Protein AF-A0A7J4CQE1-F1 (afdb_monomer_lite)

Sequence (119 aa):
MTNSILSLDVIKDKDAYSIDDNITINVKFSLGGDIRNSFNEKNWTDAWNNNDNQFKLKYGVKLNSGGLRKHNVGKPIDTYRKASIFWTRNPKLVNPVKEKRIWVQVAKNFEPYIKLTEA

Structure (mmCIF, N/CA/C/O backbone):
data_AF-A0A7J4CQE1-F1
#
_entry.id   AF-A0A7J4CQE1-F1
#
loop_
_atom_site.group_PDB
_atom_site.id
_atom_site.type_symbol
_atom_site.label_atom_id
_atom_site.label_alt_id
_atom_site.label_comp_id
_atom_site.label_asym_id
_atom_site.label_entity_id
_atom_site.label_seq_id
_atom_site.pdbx_PDB_ins_code
_atom_site.Cartn_x
_atom_site.Cartn_y
_atom_site.Cartn_z
_atom_site.occupancy
_atom_site.B_iso_or_equiv
_atom_site.auth_seq_id
_atom_site.auth_comp_id
_atom_site.auth_asym_id
_atom_site.auth_atom_id
_atom_site.pdbx_PDB_model_num
ATOM 1 N N . MET A 1 1 ? -17.636 -3.925 -4.716 1.00 62.78 1 MET A N 1
ATOM 2 C CA . MET A 1 1 ? -16.588 -3.023 -4.206 1.00 62.78 1 MET A CA 1
ATOM 3 C C . MET A 1 1 ? -15.643 -2.685 -5.343 1.00 62.78 1 MET A C 1
ATOM 5 O O . MET A 1 1 ? -15.124 -3.606 -5.963 1.00 62.78 1 MET A O 1
ATOM 9 N N . THR A 1 2 ? -15.447 -1.404 -5.636 1.00 81.62 2 THR A N 1
ATOM 10 C CA . THR A 1 2 ? -14.534 -0.909 -6.674 1.00 81.62 2 THR A CA 1
ATOM 11 C C . THR A 1 2 ? -13.402 -0.119 -6.031 1.00 81.62 2 THR A C 1
ATOM 13 O O . THR A 1 2 ? -13.633 0.879 -5.350 1.00 81.62 2 THR A O 1
ATOM 16 N N . ASN A 1 3 ? -12.172 -0.575 -6.262 1.00 86.19 3 ASN A N 1
ATOM 17 C CA . ASN A 1 3 ? -10.948 0.108 -5.857 1.00 86.19 3 ASN A CA 1
ATOM 18 C C . ASN A 1 3 ? -10.184 0.521 -7.108 1.00 86.19 3 ASN A C 1
ATOM 20 O O . ASN A 1 3 ? -10.150 -0.227 -8.086 1.00 86.19 3 ASN A O 1
ATOM 24 N N . SER A 1 4 ? -9.546 1.684 -7.067 1.00 89.50 4 SER A N 1
ATOM 25 C CA . SER A 1 4 ? -8.802 2.219 -8.202 1.00 89.50 4 SER A CA 1
ATOM 26 C C . SER A 1 4 ? -7.467 2.804 -7.766 1.00 89.50 4 SER A C 1
ATOM 28 O O . SER A 1 4 ? -7.332 3.371 -6.678 1.00 89.50 4 SER A O 1
ATOM 30 N N . ILE A 1 5 ? -6.481 2.696 -8.653 1.00 89.38 5 ILE A N 1
ATOM 31 C CA . ILE A 1 5 ? -5.244 3.466 -8.558 1.00 89.38 5 ILE A CA 1
ATOM 32 C C . ILE A 1 5 ? -5.557 4.883 -9.044 1.00 89.38 5 ILE A C 1
ATOM 34 O O . ILE A 1 5 ? -6.153 5.062 -10.104 1.00 89.38 5 ILE A O 1
ATOM 38 N N . LEU A 1 6 ? -5.183 5.879 -8.252 1.00 89.50 6 LEU A N 1
ATOM 39 C CA . LEU A 1 6 ? -5.377 7.300 -8.522 1.00 89.50 6 LEU A CA 1
ATOM 40 C C . LEU A 1 6 ? -4.017 8.005 -8.557 1.00 89.50 6 LEU A C 1
ATOM 42 O O . LEU A 1 6 ? -3.099 7.585 -7.851 1.00 89.50 6 LEU A O 1
ATOM 46 N N . SER A 1 7 ? -3.914 9.094 -9.325 1.00 90.19 7 SER A N 1
ATOM 47 C CA . SER A 1 7 ? -2.734 9.980 -9.353 1.00 90.19 7 SER A CA 1
ATOM 48 C C . SER A 1 7 ? -1.417 9.219 -9.548 1.00 90.19 7 SER A C 1
ATOM 50 O O . SER A 1 7 ? -0.539 9.258 -8.687 1.00 90.19 7 SER A O 1
ATOM 52 N N . LEU A 1 8 ? -1.333 8.440 -10.633 1.00 91.06 8 LEU A N 1
ATOM 53 C CA . LEU A 1 8 ? -0.123 7.707 -10.991 1.00 91.06 8 LEU A CA 1
ATOM 54 C C . LEU A 1 8 ? 0.888 8.669 -11.619 1.00 91.06 8 LEU A C 1
ATOM 56 O O . LEU A 1 8 ? 0.747 9.038 -12.783 1.00 91.06 8 LEU A O 1
ATOM 60 N N . ASP A 1 9 ? 1.917 9.005 -10.855 1.00 91.19 9 ASP A N 1
ATOM 61 C CA . ASP A 1 9 ? 2.972 9.924 -11.255 1.00 91.19 9 ASP A CA 1
ATOM 62 C C . ASP A 1 9 ? 4.319 9.202 -11.315 1.00 91.19 9 ASP A C 1
ATOM 64 O O . ASP A 1 9 ? 4.667 8.398 -10.441 1.00 91.19 9 ASP A O 1
ATOM 68 N N . VAL A 1 10 ? 5.102 9.529 -12.341 1.00 88.31 10 VAL A N 1
ATOM 69 C CA . VAL A 1 10 ? 6.502 9.119 -12.453 1.00 88.31 10 VAL A CA 1
ATOM 70 C C . VAL A 1 10 ? 7.377 10.276 -11.995 1.00 88.31 10 VAL A C 1
ATOM 72 O O . VAL A 1 10 ? 7.264 11.393 -12.495 1.00 88.31 10 VAL A O 1
ATOM 75 N N . ILE A 1 11 ? 8.252 10.004 -11.036 1.00 89.62 11 ILE A N 1
ATOM 76 C CA . ILE A 1 11 ? 9.141 10.983 -10.423 1.00 89.62 11 ILE A CA 1
ATOM 77 C C . ILE A 1 11 ? 10.567 10.647 -10.852 1.00 89.62 11 ILE A C 1
ATOM 79 O O . ILE A 1 11 ? 11.066 9.547 -10.598 1.00 89.62 11 ILE A O 1
ATOM 83 N N . LYS A 1 12 ? 11.214 11.611 -11.508 1.00 83.38 12 LYS A N 1
ATOM 84 C CA . LYS A 1 12 ? 12.642 11.541 -11.824 1.00 83.38 12 LYS A CA 1
ATOM 85 C C . LYS A 1 12 ? 13.463 11.582 -10.536 1.00 83.38 12 LYS A C 1
ATOM 87 O O . LYS A 1 12 ? 13.135 12.339 -9.625 1.00 83.38 12 LYS A O 1
ATOM 92 N N . ASP A 1 13 ? 14.512 10.774 -10.459 1.00 86.50 13 ASP A N 1
ATOM 93 C CA . ASP A 1 13 ? 15.514 10.881 -9.397 1.00 86.50 13 ASP A CA 1
ATOM 94 C C . ASP A 1 13 ? 16.503 12.028 -9.675 1.00 86.50 13 ASP A C 1
ATOM 96 O O . ASP A 1 13 ? 16.919 12.709 -8.740 1.00 86.50 13 ASP A O 1
ATOM 100 N N . LYS A 1 14 ? 16.820 12.290 -10.952 1.00 87.31 14 LYS A N 1
ATOM 101 C CA . LYS A 1 14 ? 17.685 13.390 -11.401 1.00 87.31 14 LYS A CA 1
ATOM 102 C C . LYS A 1 14 ? 17.30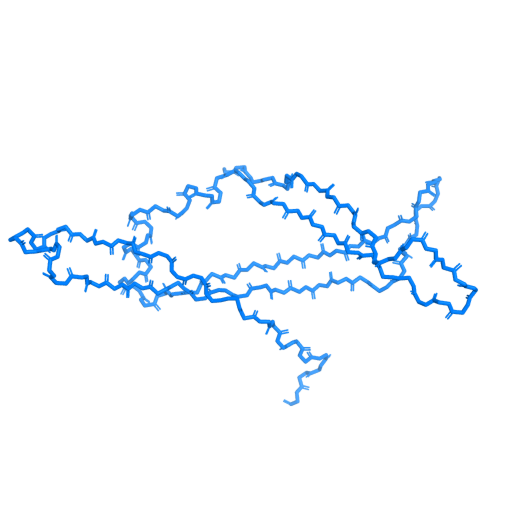0 13.971 -12.765 1.00 87.31 14 LYS A C 1
ATOM 104 O O . LYS A 1 14 ? 16.523 13.388 -13.521 1.00 87.31 14 LYS A O 1
ATOM 109 N N . ASP A 1 15 ? 17.864 15.141 -13.065 1.00 86.88 15 ASP A N 1
ATOM 110 C CA . ASP A 1 15 ? 17.553 15.935 -14.263 1.00 86.88 15 ASP A CA 1
ATOM 111 C C . ASP A 1 15 ? 18.311 15.509 -15.524 1.00 86.88 15 ASP A C 1
ATOM 113 O O . ASP A 1 15 ? 17.807 15.691 -16.630 1.00 86.88 15 ASP A O 1
ATOM 117 N N . ALA A 1 16 ? 19.505 14.937 -15.368 1.00 88.38 16 ALA A N 1
ATOM 118 C CA . ALA A 1 16 ? 20.354 14.513 -16.474 1.00 88.38 16 ALA A CA 1
ATOM 119 C C . ALA A 1 16 ? 21.047 13.187 -16.147 1.00 88.38 16 ALA A C 1
ATOM 121 O O . ALA A 1 16 ? 21.363 12.908 -14.988 1.00 88.38 16 ALA A O 1
ATOM 122 N N . TYR A 1 17 ? 21.288 12.385 -17.182 1.00 89.12 17 TYR A N 1
ATOM 123 C CA . TYR A 1 17 ? 21.940 11.082 -17.083 1.00 89.12 17 TYR A CA 1
ATOM 124 C C . TYR A 1 17 ? 23.151 11.051 -18.012 1.00 89.12 17 TYR A C 1
ATOM 126 O O . TYR A 1 17 ? 23.075 11.494 -19.158 1.00 89.12 17 TYR A O 1
ATOM 134 N N . SER A 1 18 ? 24.251 10.511 -17.507 1.00 90.19 18 SER A N 1
ATOM 135 C CA . SER A 1 18 ? 25.428 10.110 -18.273 1.00 90.19 18 SER A CA 1
ATOM 136 C C . SER A 1 18 ? 25.257 8.676 -18.783 1.00 90.19 18 SER A C 1
ATOM 138 O O . SER A 1 18 ? 24.390 7.943 -18.315 1.00 90.19 18 SER A O 1
ATOM 140 N N . ILE A 1 19 ? 26.091 8.257 -19.736 1.00 87.94 19 ILE A N 1
ATOM 141 C CA . ILE A 1 19 ? 26.018 6.913 -20.342 1.00 87.94 19 ILE A CA 1
ATOM 142 C C . ILE A 1 19 ? 26.140 5.780 -19.313 1.00 87.94 19 ILE A C 1
ATOM 144 O O . ILE A 1 19 ? 25.451 4.772 -19.442 1.00 87.94 19 ILE A O 1
ATOM 148 N N . ASP A 1 20 ? 26.956 5.971 -18.279 1.00 90.38 20 ASP A N 1
ATOM 149 C CA . ASP A 1 20 ? 27.212 4.950 -17.256 1.00 90.38 20 ASP A CA 1
ATOM 150 C C . ASP A 1 20 ? 26.254 5.037 -16.057 1.00 90.38 20 ASP A C 1
ATOM 152 O O . ASP A 1 20 ? 26.404 4.319 -15.066 1.00 90.38 20 ASP A O 1
ATOM 156 N N . ASP A 1 21 ? 25.263 5.927 -16.119 1.00 88.69 21 ASP A N 1
ATOM 157 C CA . ASP A 1 21 ? 24.349 6.134 -15.012 1.00 88.69 21 ASP A CA 1
ATOM 158 C C . ASP A 1 21 ? 23.253 5.070 -14.956 1.00 88.69 21 ASP A C 1
ATOM 160 O O . ASP A 1 21 ? 22.523 4.823 -15.916 1.00 88.69 21 ASP A O 1
ATOM 164 N N . ASN A 1 22 ? 23.036 4.535 -13.756 1.00 84.56 22 ASN A N 1
ATOM 165 C CA . ASN A 1 22 ? 21.815 3.796 -13.465 1.00 84.56 22 ASN A CA 1
ATOM 166 C C . ASN A 1 22 ? 20.616 4.756 -13.445 1.00 84.56 22 ASN A C 1
ATOM 168 O O . ASN A 1 22 ? 20.647 5.791 -12.776 1.00 84.56 22 ASN A O 1
ATOM 172 N N . ILE A 1 23 ? 19.548 4.390 -14.157 1.00 84.38 23 ILE A N 1
ATOM 173 C CA . ILE A 1 23 ? 18.285 5.137 -14.178 1.00 84.38 23 ILE A CA 1
ATOM 174 C C . ILE A 1 23 ? 17.346 4.568 -13.112 1.00 84.38 23 ILE A C 1
ATOM 176 O O . ILE A 1 23 ? 16.950 3.403 -13.199 1.00 84.38 23 ILE A O 1
ATOM 180 N N . THR A 1 24 ? 16.937 5.393 -12.142 1.00 83.75 24 THR A N 1
ATOM 181 C CA . THR A 1 24 ? 15.932 5.008 -11.141 1.00 83.75 24 THR A CA 1
ATOM 182 C C . THR A 1 24 ? 14.594 5.662 -11.450 1.00 83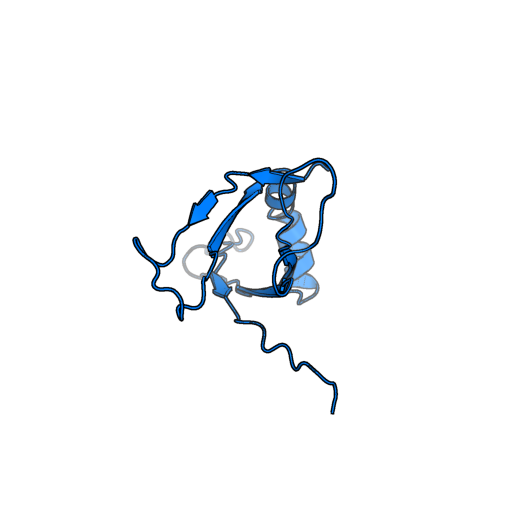.75 24 THR A C 1
ATOM 184 O O . THR A 1 24 ? 14.449 6.880 -11.405 1.00 83.75 24 THR A O 1
ATOM 187 N N . ILE A 1 25 ? 13.575 4.843 -11.713 1.00 82.62 25 ILE A N 1
ATOM 188 C CA . ILE A 1 25 ? 12.211 5.331 -11.932 1.00 82.62 25 ILE A CA 1
ATOM 189 C C . ILE A 1 25 ? 11.421 5.203 -10.636 1.00 82.62 25 ILE A C 1
ATOM 191 O O . ILE A 1 25 ? 11.064 4.099 -10.218 1.00 82.62 25 ILE A O 1
ATOM 195 N N . ASN A 1 26 ? 11.111 6.339 -10.015 1.00 86.50 26 ASN A N 1
ATOM 196 C CA . ASN A 1 26 ? 10.241 6.374 -8.850 1.00 86.50 26 ASN A CA 1
ATOM 197 C C . ASN A 1 26 ? 8.787 6.515 -9.300 1.00 86.50 26 ASN A C 1
ATOM 199 O O . ASN A 1 26 ? 8.461 7.357 -10.133 1.00 86.50 26 ASN A O 1
ATOM 203 N N . VAL A 1 27 ? 7.900 5.699 -8.734 1.00 87.62 27 VAL A N 1
ATOM 204 C CA . VAL A 1 27 ? 6.464 5.742 -9.031 1.00 87.62 27 VAL A CA 1
ATOM 205 C C . VAL A 1 27 ? 5.706 6.114 -7.768 1.00 87.62 27 VAL A C 1
ATOM 207 O O . VAL A 1 27 ? 5.869 5.477 -6.724 1.00 87.62 27 VAL A O 1
ATOM 210 N N . LYS A 1 28 ? 4.848 7.126 -7.871 1.00 90.31 28 LYS A N 1
ATOM 211 C CA . LYS A 1 28 ? 3.928 7.546 -6.818 1.00 90.31 28 LYS A CA 1
ATOM 212 C C . LYS A 1 28 ? 2.503 7.296 -7.282 1.00 90.31 28 LYS A C 1
ATOM 214 O O . LYS A 1 28 ? 2.150 7.599 -8.412 1.00 90.31 28 LYS A O 1
ATOM 219 N N . PHE A 1 29 ? 1.689 6.729 -6.405 1.00 89.56 29 PHE A N 1
ATOM 220 C CA . PHE A 1 29 ? 0.269 6.540 -6.660 1.00 89.56 29 PHE A CA 1
ATOM 221 C C . PHE A 1 29 ? -0.516 6.560 -5.354 1.00 89.56 29 PHE A C 1
ATOM 223 O O . PHE A 1 29 ? 0.035 6.361 -4.269 1.00 89.56 29 PHE A O 1
ATOM 230 N N . SER A 1 30 ? -1.818 6.787 -5.471 1.00 88.38 30 SER A N 1
ATOM 231 C CA . SER A 1 30 ? -2.783 6.696 -4.380 1.00 88.38 30 SER A CA 1
ATOM 232 C C . SER A 1 30 ? -3.749 5.541 -4.619 1.00 88.38 30 SER A C 1
ATOM 234 O O . SER A 1 30 ? -4.076 5.215 -5.757 1.00 88.38 30 SER A O 1
ATOM 236 N N . LEU A 1 31 ? -4.243 4.936 -3.539 1.00 87.38 31 LEU A N 1
ATOM 237 C CA . LEU A 1 31 ? -5.359 3.995 -3.599 1.00 87.38 31 LEU A CA 1
ATOM 238 C C . LEU A 1 31 ? -6.644 4.712 -3.186 1.00 87.38 31 LEU A C 1
ATOM 240 O O . LEU A 1 31 ? -6.716 5.340 -2.123 1.00 87.38 31 LEU A O 1
ATOM 244 N N . GLY A 1 32 ? -7.648 4.633 -4.052 1.00 86.31 32 GLY A N 1
ATOM 245 C CA . GLY A 1 32 ? -8.979 5.177 -3.826 1.00 86.31 32 GLY A CA 1
ATOM 246 C C . GLY A 1 32 ? -10.068 4.122 -3.965 1.00 86.31 32 GLY A C 1
ATOM 247 O O . GLY A 1 32 ? -9.811 2.973 -4.331 1.00 86.31 32 GLY A O 1
ATOM 248 N N . GLY A 1 33 ? -11.294 4.547 -3.674 1.00 86.44 33 GLY A N 1
ATOM 249 C CA . GLY A 1 33 ? -12.481 3.700 -3.717 1.00 86.44 33 GLY A CA 1
ATOM 250 C C . GLY A 1 33 ? -12.827 3.081 -2.366 1.00 86.44 33 GLY A C 1
ATOM 251 O O . GLY A 1 33 ? -12.493 3.618 -1.303 1.00 86.44 33 GLY A O 1
ATOM 252 N N . ASP A 1 34 ? -13.505 1.941 -2.429 1.00 86.00 34 ASP A N 1
ATOM 253 C CA . ASP A 1 34 ? -14.172 1.314 -1.286 1.00 86.00 34 ASP A CA 1
ATOM 254 C C . ASP A 1 34 ? -13.225 0.810 -0.196 1.00 86.00 34 ASP A C 1
ATOM 256 O O . ASP A 1 34 ? -13.654 0.589 0.933 1.00 86.00 34 ASP A O 1
ATOM 260 N N . ILE A 1 35 ? -11.926 0.689 -0.479 1.00 83.50 35 ILE A N 1
ATOM 261 C CA . ILE A 1 35 ? -10.915 0.329 0.518 1.00 83.50 35 ILE A CA 1
ATOM 262 C C . ILE A 1 35 ? -10.938 1.288 1.708 1.00 83.50 35 ILE A C 1
ATOM 264 O O . ILE A 1 35 ? -10.728 0.854 2.834 1.00 83.50 35 ILE A O 1
ATOM 268 N N . ARG A 1 36 ? -11.254 2.571 1.483 1.00 79.25 36 ARG A N 1
ATOM 269 C CA . ARG A 1 36 ? -11.423 3.560 2.557 1.00 79.25 36 ARG A CA 1
ATOM 270 C C . ARG A 1 36 ? -12.650 3.267 3.411 1.00 79.25 36 ARG A C 1
ATOM 272 O O . ARG A 1 36 ? -12.595 3.440 4.619 1.00 79.25 36 ARG A O 1
ATOM 279 N N . ASN A 1 37 ? -13.718 2.761 2.802 1.00 82.88 37 ASN A N 1
ATOM 280 C CA . ASN A 1 37 ? -14.943 2.399 3.509 1.00 82.88 37 ASN A CA 1
ATOM 281 C C . ASN A 1 37 ? -14.741 1.168 4.396 1.00 82.88 37 ASN A C 1
ATOM 283 O O . ASN A 1 37 ? -15.462 1.010 5.375 1.00 82.88 37 ASN A O 1
ATOM 287 N N . SER A 1 38 ? -13.742 0.325 4.114 1.00 82.31 38 SER A N 1
ATOM 288 C CA . SER A 1 38 ? -13.352 -0.768 5.013 1.00 82.31 38 SER A CA 1
ATOM 289 C C . SER A 1 38 ? -12.770 -0.268 6.336 1.00 82.31 38 SER A C 1
ATOM 291 O O . SER A 1 38 ? -12.843 -0.986 7.332 1.00 82.31 38 SER A O 1
ATOM 293 N N . PHE A 1 39 ? -12.234 0.955 6.358 1.00 78.75 39 PHE A N 1
ATOM 294 C CA . PHE A 1 39 ? -11.712 1.622 7.545 1.00 78.75 39 PHE A CA 1
ATOM 295 C C . PHE A 1 39 ? -12.830 2.355 8.304 1.00 78.75 39 PHE A C 1
ATOM 297 O O . PHE A 1 39 ? -12.833 3.578 8.412 1.00 78.75 39 PHE A O 1
ATOM 304 N N . ASN A 1 40 ? -13.810 1.594 8.792 1.00 78.62 40 ASN A N 1
ATOM 305 C CA . ASN A 1 40 ?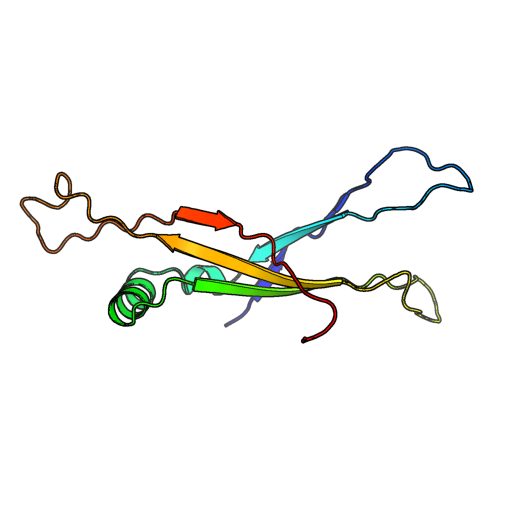 -14.951 2.100 9.556 1.00 78.62 40 ASN A CA 1
ATOM 306 C C . ASN A 1 40 ? -14.994 1.494 10.967 1.00 78.62 40 ASN A C 1
ATOM 308 O O . ASN A 1 40 ? -14.392 0.454 11.227 1.00 78.62 40 ASN A O 1
ATOM 312 N N . GLU A 1 41 ? -15.762 2.112 11.862 1.00 75.50 41 GLU A N 1
ATOM 313 C CA . GLU A 1 41 ? -15.863 1.707 13.269 1.00 75.50 41 GLU A CA 1
ATOM 314 C C . GLU A 1 41 ? -16.280 0.244 13.481 1.00 75.50 41 GLU A C 1
ATOM 316 O O . GLU A 1 41 ? -15.740 -0.418 14.370 1.00 75.50 41 GLU A O 1
ATOM 321 N N . LYS A 1 42 ? -17.209 -0.283 12.673 1.00 84.12 42 LYS A N 1
ATOM 322 C CA . LYS A 1 42 ? -17.681 -1.668 12.806 1.00 84.12 42 LYS A CA 1
ATOM 323 C C . LYS A 1 42 ? -16.556 -2.652 12.496 1.00 84.12 42 LYS A C 1
ATOM 325 O O . LYS A 1 42 ? -16.189 -3.453 13.349 1.00 84.12 42 LYS A O 1
ATOM 330 N N . ASN A 1 43 ? -15.957 -2.530 11.313 1.00 83.50 43 ASN A N 1
ATOM 331 C CA . ASN A 1 43 ? -14.857 -3.393 10.885 1.00 83.50 43 ASN A CA 1
ATOM 332 C C . ASN A 1 43 ? -13.644 -3.263 11.817 1.00 83.50 43 ASN A C 1
ATOM 334 O O . ASN A 1 43 ? -12.956 -4.242 12.091 1.00 83.50 43 ASN A O 1
ATOM 338 N N . TRP A 1 44 ? -13.389 -2.059 12.330 1.00 77.94 44 TRP A N 1
ATOM 339 C CA . TRP A 1 44 ? -12.330 -1.808 13.304 1.00 77.94 44 TRP A CA 1
ATOM 340 C C . TRP A 1 44 ? -12.603 -2.438 14.666 1.00 77.94 44 TRP A C 1
ATOM 342 O O . TRP A 1 44 ? -11.678 -2.947 15.298 1.00 77.94 44 TRP A O 1
ATOM 352 N N . THR A 1 45 ? -13.859 -2.444 15.112 1.00 77.06 45 THR A N 1
ATOM 353 C CA . THR A 1 45 ? -14.270 -3.130 16.342 1.00 77.06 45 THR A CA 1
ATOM 354 C C . THR A 1 45 ? -14.060 -4.631 16.226 1.00 77.06 45 THR A C 1
ATOM 356 O O . THR A 1 45 ? -13.521 -5.243 17.150 1.00 77.06 45 THR A O 1
ATOM 359 N N . ASP A 1 46 ? -14.426 -5.205 15.085 1.00 85.75 46 ASP A N 1
ATOM 360 C CA . ASP A 1 46 ? -14.254 -6.630 14.826 1.00 85.75 46 ASP A CA 1
ATOM 361 C C . ASP A 1 46 ? -12.766 -7.006 14.756 1.00 85.75 46 ASP A C 1
ATOM 363 O O . ASP A 1 46 ? -12.342 -7.963 15.403 1.00 85.75 46 ASP A O 1
ATOM 367 N N . ALA A 1 47 ? -11.945 -6.215 14.056 1.00 82.81 47 ALA A N 1
ATOM 368 C CA . ALA A 1 47 ? -10.497 -6.419 13.987 1.00 82.81 47 ALA A CA 1
ATOM 369 C C . ALA A 1 47 ? -9.844 -6.371 15.380 1.00 82.81 47 ALA A C 1
ATOM 371 O O . ALA A 1 47 ? -9.079 -7.263 15.741 1.00 82.81 47 ALA A O 1
ATOM 372 N N . TRP A 1 48 ? -10.217 -5.388 16.205 1.00 77.12 48 TRP A N 1
ATOM 373 C CA . TRP A 1 48 ? -9.742 -5.270 17.584 1.00 77.12 48 TRP A CA 1
ATOM 374 C C . TRP A 1 48 ? -10.102 -6.489 18.442 1.00 77.12 48 TRP A C 1
ATOM 376 O O . TRP A 1 48 ? -9.230 -7.042 19.107 1.00 77.12 48 TRP A O 1
ATOM 386 N N . ASN A 1 49 ? -11.362 -6.935 18.411 1.00 83.62 49 ASN A N 1
ATOM 387 C CA . ASN A 1 49 ? -11.805 -8.105 19.181 1.00 83.62 49 ASN A CA 1
ATOM 388 C C . ASN A 1 49 ? -11.060 -9.384 18.764 1.00 83.62 49 ASN A C 1
ATOM 390 O O . ASN A 1 49 ? -10.838 -10.265 19.592 1.00 83.62 49 ASN A O 1
ATOM 394 N N . ASN A 1 50 ? -10.643 -9.457 17.500 1.00 88.44 50 ASN A N 1
ATOM 395 C CA . ASN A 1 50 ? -9.878 -10.567 16.942 1.00 88.44 50 ASN A CA 1
ATOM 396 C C . ASN A 1 50 ? -8.354 -10.407 17.100 1.00 88.44 50 ASN A C 1
ATOM 398 O O . ASN A 1 50 ? -7.604 -11.231 16.581 1.00 88.44 50 ASN A O 1
ATOM 402 N N . ASN A 1 51 ? -7.880 -9.370 17.803 1.00 82.56 51 ASN A N 1
ATOM 403 C CA . ASN A 1 51 ? -6.461 -9.006 17.904 1.00 82.56 51 ASN A CA 1
ATOM 404 C C . ASN A 1 51 ? -5.768 -8.819 16.537 1.00 82.56 51 ASN A C 1
ATOM 406 O O . ASN A 1 51 ? -4.553 -8.995 16.421 1.00 82.56 51 ASN A O 1
ATOM 410 N N . ASP A 1 52 ? -6.521 -8.439 15.503 1.00 83.81 52 ASP A N 1
ATOM 411 C CA . ASP A 1 52 ? -5.987 -8.113 14.186 1.00 83.81 52 ASP A CA 1
ATOM 412 C C . ASP A 1 52 ? -5.664 -6.620 14.102 1.00 83.81 52 ASP A C 1
ATOM 414 O O . ASP A 1 52 ? -6.535 -5.750 14.086 1.00 83.81 52 ASP A O 1
ATOM 418 N N . ASN A 1 53 ? -4.369 -6.326 14.064 1.00 78.19 53 ASN A N 1
ATOM 419 C CA . ASN A 1 53 ? -3.843 -4.969 14.018 1.00 78.19 53 ASN A CA 1
ATOM 420 C C . ASN A 1 53 ? -3.023 -4.688 12.761 1.00 78.19 53 ASN A C 1
ATOM 422 O O . ASN A 1 53 ? -2.328 -3.670 12.701 1.00 78.19 53 ASN A O 1
ATOM 426 N N . GLN A 1 54 ? -3.049 -5.592 11.780 1.00 78.38 54 GLN A N 1
ATOM 427 C CA . GLN A 1 54 ? -2.162 -5.531 10.627 1.00 78.38 54 GLN A CA 1
ATOM 428 C C . GLN A 1 54 ? -2.923 -5.144 9.368 1.00 78.38 54 GLN A C 1
ATOM 430 O O . GLN A 1 54 ? -3.800 -5.849 8.888 1.00 78.38 54 GLN A O 1
ATOM 435 N N . PHE A 1 55 ? -2.482 -4.066 8.736 1.00 81.56 55 PHE A N 1
ATOM 436 C CA . PHE A 1 55 ? -2.810 -3.776 7.352 1.00 81.56 55 PHE A CA 1
ATOM 437 C C . PHE A 1 55 ? -1.676 -4.262 6.445 1.00 81.56 55 PHE A C 1
ATOM 439 O O . PHE A 1 55 ? -0.508 -3.928 6.663 1.00 81.56 55 PHE A O 1
ATOM 446 N N . LYS A 1 56 ? -2.011 -5.046 5.415 1.00 84.06 56 LYS A N 1
ATOM 447 C CA . LYS A 1 56 ? -1.056 -5.545 4.416 1.00 84.06 56 LYS A CA 1
ATOM 448 C C . LYS A 1 56 ? -1.511 -5.138 3.020 1.00 84.06 56 LYS A C 1
ATOM 450 O O . LYS A 1 56 ? -2.635 -5.429 2.628 1.00 84.06 56 LYS A O 1
ATOM 455 N N . LEU A 1 57 ? -0.617 -4.523 2.253 1.00 84.50 57 LEU A N 1
ATOM 456 C CA . LEU A 1 57 ? -0.842 -4.158 0.857 1.00 84.50 57 LEU A CA 1
ATOM 457 C C . LEU A 1 57 ? 0.225 -4.810 -0.016 1.00 84.50 57 LEU A C 1
ATOM 459 O O . LEU A 1 57 ? 1.371 -4.374 0.018 1.00 84.50 57 LEU A O 1
ATOM 463 N N . LYS A 1 58 ? -0.143 -5.814 -0.816 1.00 87.88 58 LYS A N 1
ATOM 464 C CA . LYS A 1 58 ? 0.731 -6.368 -1.859 1.00 87.88 58 LYS A CA 1
ATOM 465 C C . LYS A 1 58 ? 0.551 -5.572 -3.152 1.00 87.88 58 LYS A C 1
ATOM 467 O O . LYS A 1 58 ? -0.582 -5.342 -3.567 1.00 87.88 58 LYS A O 1
ATOM 472 N N . TYR A 1 59 ? 1.644 -5.157 -3.781 1.00 85.88 59 TYR A N 1
ATOM 473 C CA . TYR A 1 59 ? 1.608 -4.462 -5.064 1.00 85.88 59 TYR A CA 1
ATOM 474 C C . TYR A 1 59 ? 2.841 -4.782 -5.908 1.00 85.88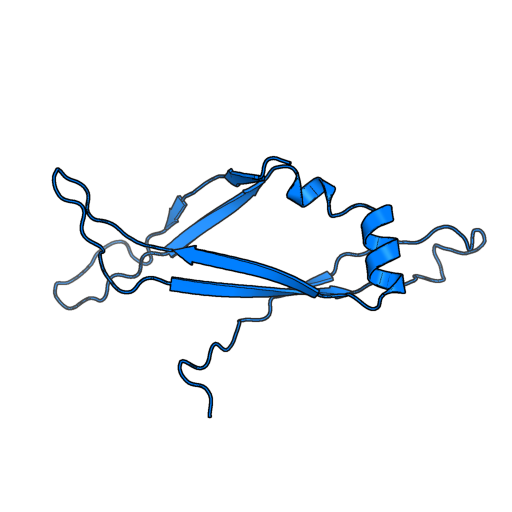 59 TYR A C 1
ATOM 476 O O . TYR A 1 59 ? 3.924 -5.050 -5.387 1.00 85.88 59 TYR A O 1
ATOM 484 N N . GLY A 1 60 ? 2.661 -4.713 -7.226 1.00 88.00 60 GLY A N 1
ATOM 485 C CA . GLY A 1 60 ? 3.733 -4.896 -8.190 1.00 88.00 60 GLY A CA 1
ATOM 486 C C . GLY A 1 60 ? 3.873 -3.694 -9.115 1.00 88.00 60 GLY A C 1
ATOM 487 O O . GLY A 1 60 ? 2.876 -3.094 -9.513 1.00 88.00 60 GLY A O 1
ATOM 488 N N . VAL A 1 61 ? 5.110 -3.357 -9.469 1.00 86.31 61 VAL A N 1
ATOM 489 C CA . VAL A 1 61 ? 5.438 -2.306 -10.437 1.00 86.31 61 VAL A CA 1
ATOM 490 C C . VAL A 1 61 ? 6.236 -2.939 -11.568 1.00 86.31 61 VAL A C 1
ATOM 492 O O . VAL A 1 61 ? 7.249 -3.601 -11.335 1.00 86.31 61 VAL A O 1
ATOM 495 N N . LYS A 1 62 ? 5.761 -2.758 -12.801 1.00 88.44 62 LYS A N 1
ATOM 496 C CA . LYS A 1 62 ? 6.406 -3.251 -14.021 1.00 88.44 62 LYS A CA 1
ATOM 497 C C . LYS A 1 62 ? 6.512 -2.111 -15.017 1.00 88.44 62 LYS A C 1
ATOM 499 O O . LYS A 1 62 ? 5.540 -1.389 -15.227 1.00 88.44 62 LYS A O 1
ATOM 504 N N . LEU A 1 63 ? 7.678 -1.983 -15.634 1.00 86.56 63 LEU A N 1
ATOM 505 C CA . LEU A 1 63 ? 7.910 -1.051 -16.724 1.00 86.56 63 LEU A CA 1
ATOM 506 C C . LEU A 1 63 ? 7.878 -1.830 -18.029 1.00 86.56 63 LEU A C 1
ATOM 508 O O . LEU A 1 63 ? 8.508 -2.878 -18.146 1.00 86.56 63 LEU A O 1
ATOM 512 N N . ASN A 1 64 ? 7.139 -1.307 -18.998 1.00 87.56 64 ASN A N 1
ATOM 513 C CA . ASN A 1 64 ? 7.037 -1.882 -20.329 1.00 87.56 64 ASN A CA 1
ATOM 514 C C . ASN A 1 64 ? 7.444 -0.830 -21.348 1.00 87.56 64 ASN A C 1
ATOM 516 O O . ASN A 1 64 ? 7.104 0.344 -21.194 1.00 87.56 64 ASN A O 1
ATOM 520 N N . SER A 1 65 ? 8.125 -1.254 -22.404 1.00 86.06 65 SER A N 1
ATOM 521 C CA . SER A 1 65 ? 8.407 -0.385 -23.538 1.00 86.06 65 SER A CA 1
ATOM 522 C C . SER A 1 65 ? 7.123 0.016 -24.270 1.00 86.06 65 SER A C 1
ATOM 524 O O . SER A 1 65 ? 6.159 -0.754 -24.370 1.00 86.06 65 SER A O 1
ATOM 526 N N . GLY A 1 66 ? 7.111 1.247 -24.781 1.00 80.50 66 GLY A N 1
ATOM 527 C CA . GLY A 1 66 ? 6.096 1.709 -25.724 1.00 80.50 66 GLY A CA 1
ATOM 528 C C . GLY A 1 66 ? 6.386 1.194 -27.138 1.00 80.50 66 GLY A C 1
ATOM 529 O O . GLY A 1 66 ? 7.545 1.057 -27.518 1.00 80.50 66 GLY A O 1
ATOM 530 N N . GLY A 1 67 ? 5.341 0.907 -27.921 1.00 78.88 67 GLY A N 1
ATOM 531 C CA . GLY A 1 67 ? 5.455 0.495 -29.328 1.00 78.88 67 GLY A CA 1
ATOM 532 C C . GLY A 1 67 ? 4.627 -0.741 -29.696 1.00 78.88 67 GLY A C 1
ATOM 533 O O . GLY A 1 67 ? 3.895 -1.291 -28.873 1.00 78.88 67 GLY A O 1
ATOM 534 N N . LEU A 1 68 ? 4.759 -1.181 -30.955 1.00 77.12 68 LEU A N 1
ATOM 535 C CA . LEU A 1 68 ? 4.049 -2.339 -31.527 1.00 77.12 68 LEU A CA 1
ATOM 536 C C . LEU A 1 68 ? 4.368 -3.664 -30.812 1.00 77.12 68 LEU A C 1
ATOM 538 O O . LEU A 1 68 ? 3.514 -4.544 -30.742 1.00 77.12 68 LEU A O 1
ATOM 542 N N . ARG A 1 69 ? 5.579 -3.809 -30.257 1.00 80.62 69 ARG A N 1
ATOM 543 C CA . ARG A 1 69 ? 5.976 -4.962 -29.435 1.00 80.62 69 ARG A CA 1
ATOM 544 C C . ARG A 1 69 ? 6.403 -4.498 -28.050 1.00 80.62 69 ARG A C 1
ATOM 546 O O . ARG A 1 69 ? 7.495 -3.962 -27.880 1.00 80.62 69 ARG A O 1
ATOM 553 N N . LYS A 1 70 ? 5.543 -4.746 -27.063 1.00 83.81 70 LYS A N 1
ATOM 554 C CA . LYS A 1 70 ? 5.827 -4.471 -25.652 1.00 83.81 70 LYS A CA 1
ATOM 555 C C . LYS A 1 70 ? 6.803 -5.515 -25.115 1.00 83.81 70 LYS A C 1
ATOM 557 O O . LYS A 1 70 ? 6.542 -6.711 -25.218 1.00 83.81 70 LYS A O 1
ATOM 562 N N . HIS A 1 71 ? 7.895 -5.062 -24.517 1.00 82.88 71 HIS A N 1
ATOM 563 C CA . HIS A 1 71 ? 8.807 -5.890 -23.732 1.00 82.88 71 HIS A CA 1
ATOM 564 C C . HIS A 1 71 ? 8.958 -5.297 -22.330 1.00 82.88 71 HIS A C 1
ATOM 566 O O . HIS A 1 71 ? 8.844 -4.082 -22.153 1.00 82.88 71 HIS A O 1
ATOM 572 N N . ASN A 1 72 ? 9.194 -6.156 -21.337 1.00 82.62 72 ASN A N 1
ATOM 573 C CA . ASN A 1 72 ? 9.471 -5.708 -19.974 1.00 82.62 72 ASN A CA 1
ATOM 574 C C . ASN A 1 72 ? 10.835 -5.009 -19.947 1.00 82.62 72 ASN A C 1
ATOM 576 O O . ASN A 1 7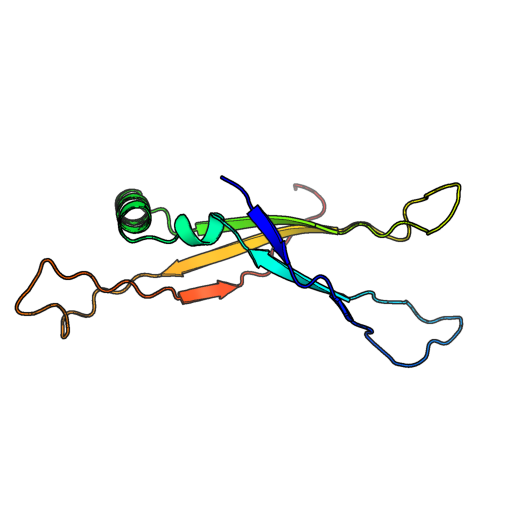2 ? 11.803 -5.513 -20.518 1.00 82.62 72 ASN A O 1
ATOM 580 N N . VAL A 1 73 ? 10.906 -3.870 -19.269 1.00 83.81 73 VAL A N 1
ATOM 581 C CA . VAL A 1 73 ? 12.121 -3.072 -19.112 1.00 83.81 73 VAL A CA 1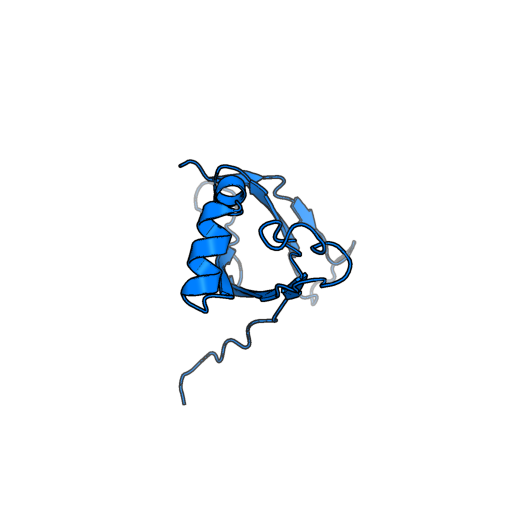
ATOM 582 C C . VAL A 1 73 ? 12.552 -3.120 -17.651 1.00 83.81 73 VAL A C 1
ATOM 584 O O . VAL A 1 73 ? 11.761 -2.846 -16.748 1.00 83.81 73 VAL A O 1
ATOM 587 N N . GLY A 1 74 ? 13.820 -3.457 -17.421 1.00 80.31 74 GLY A N 1
ATOM 588 C CA . GLY A 1 74 ? 14.399 -3.521 -16.082 1.00 80.31 74 GLY A CA 1
ATOM 589 C C . GLY A 1 74 ? 13.828 -4.639 -15.203 1.00 80.31 74 GLY A C 1
ATOM 590 O O . GLY A 1 74 ? 13.167 -5.572 -15.667 1.00 80.31 74 GLY A O 1
ATOM 591 N N . LYS A 1 75 ? 14.123 -4.557 -13.901 1.00 81.69 75 LYS A N 1
ATOM 592 C CA . LYS A 1 75 ? 13.677 -5.539 -12.908 1.00 81.69 75 LYS A CA 1
ATOM 593 C C . LYS A 1 75 ? 12.305 -5.134 -12.353 1.00 81.69 75 LYS A C 1
ATOM 595 O O . LYS A 1 75 ? 12.193 -4.052 -11.777 1.00 81.69 75 LYS A O 1
ATOM 600 N N . PRO A 1 76 ? 11.268 -5.980 -12.478 1.00 82.31 76 PRO A N 1
ATOM 601 C CA . PRO A 1 76 ? 9.975 -5.695 -11.875 1.00 82.31 76 PRO A CA 1
ATOM 602 C C . PRO A 1 76 ? 10.071 -5.731 -10.347 1.00 82.31 76 PRO A C 1
ATOM 604 O O . PRO A 1 76 ? 10.850 -6.497 -9.775 1.00 82.31 76 PRO A O 1
ATOM 607 N N . ILE A 1 77 ? 9.235 -4.934 -9.688 1.00 83.81 77 ILE A N 1
ATOM 608 C CA . ILE A 1 77 ? 9.068 -4.960 -8.236 1.00 83.81 77 ILE A CA 1
ATOM 609 C C . ILE A 1 77 ? 7.807 -5.766 -7.936 1.00 83.81 77 ILE A C 1
ATOM 611 O O . ILE A 1 77 ? 6.747 -5.453 -8.470 1.00 83.81 77 ILE A O 1
ATOM 615 N N . ASP A 1 78 ? 7.910 -6.777 -7.078 1.00 83.88 78 ASP A N 1
ATOM 616 C CA . ASP A 1 78 ? 6.774 -7.372 -6.366 1.00 83.88 78 ASP A CA 1
ATOM 617 C C . ASP A 1 78 ? 7.075 -7.239 -4.875 1.00 83.88 78 ASP A C 1
ATOM 619 O O . ASP A 1 78 ? 8.103 -7.718 -4.393 1.00 83.88 78 ASP A O 1
ATOM 623 N N . THR A 1 79 ? 6.245 -6.492 -4.157 1.00 81.44 79 THR A N 1
ATOM 624 C CA . THR A 1 79 ? 6.494 -6.172 -2.754 1.00 81.44 79 THR A CA 1
ATOM 625 C C . THR A 1 79 ? 5.192 -6.068 -1.977 1.00 81.44 79 THR A C 1
ATOM 627 O O . THR A 1 79 ? 4.096 -6.003 -2.536 1.00 81.44 79 THR A O 1
ATOM 630 N N . TYR A 1 80 ? 5.302 -6.065 -0.655 1.00 80.94 80 TYR A N 1
ATOM 631 C CA . TYR A 1 80 ? 4.174 -5.835 0.227 1.00 80.94 80 TYR A CA 1
ATOM 632 C C . TYR A 1 80 ? 4.522 -4.757 1.249 1.00 80.94 80 TYR A C 1
ATOM 634 O O . TYR A 1 80 ? 5.579 -4.793 1.855 1.00 80.94 80 TYR A O 1
ATOM 642 N N . ARG A 1 81 ? 3.628 -3.812 1.519 1.00 79.38 81 ARG A N 1
ATOM 643 C CA . ARG A 1 81 ? 3.757 -2.903 2.664 1.00 79.38 81 ARG A CA 1
ATOM 644 C C . ARG A 1 81 ? 2.935 -3.432 3.824 1.00 79.38 81 ARG A C 1
ATOM 646 O O . ARG A 1 81 ? 1.801 -3.867 3.630 1.00 79.38 81 ARG A O 1
ATOM 653 N N . LYS A 1 82 ? 3.515 -3.399 5.024 1.00 79.50 82 LYS A N 1
ATOM 654 C CA . LYS A 1 82 ? 2.800 -3.660 6.275 1.00 79.50 82 LYS A CA 1
ATOM 655 C C . LYS A 1 82 ? 2.688 -2.358 7.047 1.00 79.50 82 LYS A C 1
ATOM 657 O O . LYS A 1 82 ? 3.667 -1.621 7.164 1.00 79.50 82 LYS A O 1
ATOM 662 N N . ALA A 1 83 ? 1.511 -2.114 7.593 1.00 73.94 83 ALA A N 1
ATOM 663 C CA . ALA A 1 83 ? 1.305 -1.118 8.621 1.00 73.94 83 ALA A CA 1
ATOM 664 C C . ALA A 1 83 ? 0.642 -1.798 9.812 1.00 73.94 83 ALA A C 1
ATOM 666 O O . ALA A 1 83 ? -0.295 -2.576 9.644 1.00 73.94 83 ALA A O 1
ATOM 667 N N . SER A 1 84 ? 1.133 -1.511 11.010 1.00 68.06 84 SER A N 1
ATOM 668 C CA . SER A 1 84 ? 0.378 -1.809 12.224 1.00 68.06 84 SER A CA 1
ATOM 669 C C . SER A 1 84 ? -0.495 -0.614 12.536 1.00 68.06 84 SER A C 1
ATOM 671 O O . SER A 1 84 ? -0.030 0.518 12.411 1.00 68.06 84 SER A O 1
ATOM 673 N N . ILE A 1 85 ? -1.735 -0.879 12.921 1.00 68.75 85 ILE A N 1
ATOM 674 C CA . ILE A 1 85 ? -2.698 0.119 13.361 1.00 68.75 85 ILE A CA 1
ATOM 675 C C . ILE A 1 85 ? -2.836 -0.048 14.868 1.00 68.75 85 ILE A C 1
ATOM 677 O O . ILE A 1 85 ? -3.276 -1.090 15.346 1.00 68.75 85 ILE A O 1
ATOM 681 N N . PHE A 1 86 ? -2.413 0.968 15.614 1.00 61.28 86 PHE A N 1
ATOM 682 C CA . PHE A 1 86 ? -2.512 0.973 17.070 1.00 61.28 86 PHE A CA 1
ATOM 683 C C . PHE A 1 86 ? -3.733 1.752 17.524 1.00 61.28 86 PHE A C 1
ATOM 685 O O . PHE A 1 86 ? -3.967 2.855 17.046 1.00 61.28 86 PHE A O 1
ATOM 692 N N . TRP A 1 87 ? -4.434 1.209 18.510 1.00 62.47 87 TRP A N 1
ATOM 693 C CA . TRP A 1 87 ? -5.537 1.850 19.217 1.00 62.47 87 TRP A CA 1
ATOM 694 C C . TRP A 1 87 ? -5.058 2.327 20.593 1.00 62.47 87 TRP A C 1
ATOM 696 O O . TRP A 1 87 ? -4.219 1.701 21.243 1.00 62.47 87 TRP A O 1
ATOM 706 N N . THR A 1 88 ? -5.642 3.415 21.087 1.00 54.59 88 THR A N 1
ATOM 707 C CA . THR A 1 88 ? -5.537 3.781 22.499 1.00 54.59 88 THR A CA 1
ATOM 708 C C . THR A 1 88 ? -6.905 4.179 23.021 1.00 54.59 88 THR A C 1
ATOM 710 O O . THR A 1 88 ? -7.612 4.984 22.418 1.00 54.59 88 THR A O 1
ATOM 713 N N . ARG A 1 89 ? -7.292 3.607 24.163 1.00 54.59 89 ARG A N 1
ATOM 714 C CA . ARG A 1 89 ? -8.389 4.147 24.962 1.00 54.59 89 ARG A CA 1
ATOM 715 C C . ARG A 1 89 ? -7.809 5.368 25.657 1.00 54.59 89 ARG A C 1
ATOM 717 O O . ARG A 1 89 ? -6.952 5.197 26.513 1.00 54.59 89 ARG A O 1
ATOM 724 N N . ASN A 1 90 ? -8.238 6.581 25.314 1.00 54.03 90 ASN A N 1
ATOM 725 C CA . ASN A 1 90 ? -7.915 7.726 26.160 1.00 54.03 90 ASN A CA 1
ATOM 726 C C . ASN A 1 90 ? -8.932 7.777 27.314 1.00 54.03 90 ASN A C 1
ATOM 728 O O . ASN A 1 90 ? -10.041 8.265 27.091 1.00 54.03 90 ASN A O 1
ATOM 732 N N . PRO A 1 91 ? -8.591 7.321 28.536 1.00 52.97 91 PRO A N 1
ATOM 733 C CA . PRO A 1 91 ? -9.526 7.263 29.661 1.00 52.97 91 PRO A CA 1
ATOM 734 C C . PRO A 1 91 ? -10.102 8.636 30.045 1.00 52.97 91 PRO A C 1
ATOM 736 O O . PRO A 1 91 ? -11.175 8.692 30.637 1.00 52.97 91 PRO A O 1
ATOM 739 N N . LYS A 1 92 ? -9.432 9.745 29.688 1.00 56.03 92 LYS A N 1
ATOM 740 C CA . LYS A 1 92 ? -9.887 11.113 29.991 1.00 56.03 92 LYS A CA 1
ATOM 741 C C . LYS A 1 92 ? -11.010 11.609 29.075 1.00 56.03 92 LYS A C 1
ATOM 743 O O . LYS A 1 92 ? -11.733 12.513 29.464 1.00 56.03 92 LYS A O 1
ATOM 748 N N . LEU A 1 93 ? -11.151 11.044 27.875 1.00 53.16 93 LEU A N 1
ATOM 749 C CA . LEU A 1 93 ? -12.168 11.451 26.891 1.00 53.16 93 LEU A CA 1
ATOM 750 C C . LEU A 1 93 ? -13.378 10.499 26.841 1.00 53.16 93 LEU A C 1
ATOM 752 O O . LEU A 1 93 ? -14.377 10.796 26.194 1.00 53.16 93 LEU A O 1
ATOM 756 N N . VAL A 1 94 ? -13.287 9.358 27.526 1.00 52.12 94 VAL A N 1
ATOM 757 C CA . VAL A 1 94 ? -14.320 8.302 27.578 1.00 52.12 94 VAL A CA 1
ATOM 758 C C . VAL A 1 94 ? -14.975 8.195 28.961 1.00 52.12 94 VAL A C 1
ATOM 760 O O . VAL A 1 94 ? -15.689 7.243 29.258 1.00 52.12 94 VAL A O 1
ATOM 763 N N . ASN A 1 95 ? -14.746 9.185 29.825 1.00 48.53 95 ASN A N 1
ATOM 764 C CA . ASN A 1 95 ? -15.402 9.330 31.121 1.00 48.53 95 ASN A CA 1
ATOM 765 C C . ASN A 1 95 ? -16.267 10.605 31.064 1.00 48.53 95 ASN A C 1
ATOM 767 O O . ASN A 1 95 ? -15.719 11.656 30.732 1.00 48.53 95 ASN A O 1
ATOM 771 N N . PRO A 1 96 ? -17.594 10.556 31.308 1.00 60.50 96 PRO A N 1
ATOM 772 C CA . PRO A 1 96 ? -18.358 9.486 31.959 1.00 60.50 96 PRO A CA 1
ATOM 773 C C . PRO A 1 96 ? -18.968 8.438 31.011 1.00 60.50 96 PRO A C 1
ATOM 775 O O . PRO A 1 96 ? -19.552 7.461 31.474 1.00 60.50 96 PRO A O 1
ATOM 778 N N . VAL A 1 97 ? -18.841 8.598 29.690 1.00 57.59 97 VAL A N 1
ATOM 779 C CA . VAL A 1 97 ? -19.478 7.691 28.719 1.00 57.59 97 VAL A CA 1
ATOM 780 C C . VAL A 1 97 ? -18.512 6.577 28.311 1.00 57.59 97 VAL A C 1
ATOM 782 O O . VAL A 1 97 ? -17.854 6.669 27.276 1.00 57.59 97 VAL A O 1
ATOM 785 N N . LYS A 1 98 ? -18.458 5.508 29.121 1.00 54.94 98 LYS A N 1
ATOM 786 C CA . LYS A 1 98 ? -17.607 4.311 28.914 1.00 54.94 98 LYS A CA 1
ATOM 787 C C . LYS A 1 98 ? -17.759 3.661 27.533 1.00 54.94 98 LYS A C 1
ATOM 789 O O . LYS A 1 98 ? -16.869 2.939 27.090 1.00 54.94 98 LYS A O 1
ATOM 794 N N . GLU A 1 99 ? -18.890 3.894 26.878 1.00 57.03 99 GLU A N 1
ATOM 795 C CA . GLU A 1 99 ? -19.223 3.333 25.569 1.00 57.03 99 GLU A CA 1
ATOM 796 C C . GLU A 1 99 ? -18.578 4.091 24.404 1.00 57.03 99 GLU A C 1
ATOM 798 O O . GLU A 1 99 ? -18.415 3.520 23.326 1.00 57.03 99 GLU A O 1
ATOM 803 N N . LYS A 1 100 ? -18.160 5.350 24.600 1.00 55.62 100 LYS A N 1
ATOM 804 C CA . LYS A 1 100 ? -17.497 6.117 23.542 1.00 55.62 100 LYS A CA 1
ATOM 805 C C . LYS A 1 100 ? -16.082 5.584 23.364 1.00 55.62 100 LYS A C 1
ATOM 807 O O . LYS A 1 100 ? -15.257 5.684 24.264 1.00 55.62 100 LYS A O 1
ATOM 812 N N . ARG A 1 101 ? -15.791 4.999 22.204 1.00 59.72 101 ARG A N 1
ATOM 813 C CA . ARG A 1 101 ? -14.450 4.537 21.830 1.00 59.72 101 ARG A CA 1
ATOM 814 C C . ARG A 1 101 ? -13.797 5.603 20.961 1.00 59.72 101 ARG A C 1
ATOM 816 O O . ARG A 1 101 ? -14.425 6.131 20.051 1.00 59.72 101 ARG A O 1
ATOM 823 N N . ILE A 1 102 ? -12.542 5.933 21.253 1.00 57.78 102 ILE A N 1
ATOM 824 C CA . ILE A 1 102 ? -11.745 6.784 20.369 1.00 57.78 102 ILE A CA 1
ATOM 825 C C . ILE A 1 102 ? -10.883 5.878 19.517 1.00 57.78 102 ILE A C 1
ATOM 827 O O . ILE A 1 102 ? -10.082 5.097 20.030 1.00 57.78 102 ILE A O 1
ATOM 831 N N . TRP A 1 103 ? -11.052 6.021 18.213 1.00 59.09 103 TRP A N 1
ATOM 832 C CA . TRP A 1 103 ? -10.268 5.326 17.213 1.00 59.09 103 TRP A CA 1
ATOM 833 C C . TRP A 1 103 ? -9.163 6.269 16.748 1.00 59.09 103 TRP A C 1
ATOM 835 O O . TRP A 1 103 ? -9.425 7.293 16.122 1.00 59.09 103 TRP A O 1
ATOM 845 N N . VAL A 1 104 ? -7.920 5.951 17.101 1.00 58.81 104 VAL A N 1
ATOM 846 C CA . VAL A 1 104 ? -6.738 6.622 16.550 1.00 58.81 104 VAL A CA 1
ATOM 847 C C . VAL A 1 104 ? -6.094 5.644 15.583 1.00 58.81 104 VAL A C 1
ATOM 849 O O . VAL A 1 104 ? -5.885 4.493 15.942 1.00 58.81 104 VAL A O 1
ATOM 852 N N . GLN A 1 105 ? -5.783 6.083 14.366 1.00 59.81 105 GLN A N 1
ATOM 853 C CA . GLN A 1 105 ? -4.991 5.299 13.426 1.00 59.81 105 GLN A CA 1
ATOM 854 C C . GLN A 1 105 ? -3.547 5.789 13.483 1.00 59.81 105 GLN A C 1
ATOM 856 O O . GLN A 1 105 ? -3.212 6.835 12.932 1.00 59.81 105 GLN A O 1
ATOM 861 N N . VAL A 1 106 ? -2.675 5.024 14.134 1.00 59.88 106 VAL A N 1
ATOM 862 C CA . VAL A 1 106 ? -1.226 5.235 14.038 1.00 59.88 106 VAL A CA 1
ATOM 863 C C . VAL A 1 106 ? -0.683 4.223 13.047 1.00 59.88 106 VAL A C 1
ATOM 865 O O . VAL A 1 106 ? -0.614 3.046 13.376 1.00 59.88 106 VAL A O 1
ATOM 868 N N . ALA A 1 107 ? -0.326 4.665 11.842 1.00 60.16 107 ALA A N 1
ATOM 869 C CA . ALA A 1 107 ? 0.303 3.809 10.844 1.00 60.16 107 ALA A CA 1
ATOM 870 C C . ALA A 1 107 ? 1.826 3.884 10.991 1.00 60.16 107 ALA A C 1
ATOM 872 O O . ALA A 1 107 ? 2.442 4.902 10.674 1.00 60.16 107 ALA A O 1
ATOM 873 N N . LYS A 1 108 ? 2.448 2.797 11.452 1.00 62.00 108 LYS A N 1
ATOM 874 C CA . LYS A 1 108 ? 3.903 2.638 11.351 1.00 62.00 108 LYS A CA 1
ATOM 875 C C . LYS A 1 108 ? 4.218 1.912 10.051 1.00 62.00 108 LYS A C 1
ATOM 877 O O . LYS A 1 108 ? 3.841 0.753 9.897 1.00 62.00 108 LYS A O 1
ATOM 882 N N . ASN A 1 109 ? 4.892 2.591 9.126 1.00 59.44 109 ASN A N 1
ATOM 883 C CA . ASN A 1 109 ? 5.367 1.959 7.901 1.00 59.44 109 ASN A CA 1
ATOM 884 C C . ASN A 1 109 ? 6.514 1.013 8.253 1.00 59.44 109 ASN A C 1
ATOM 886 O O . ASN A 1 109 ? 7.558 1.454 8.732 1.00 59.44 109 ASN A O 1
ATOM 890 N N . PHE A 1 110 ? 6.318 -0.279 8.016 1.00 56.22 110 PHE A N 1
ATOM 891 C CA . PHE A 1 110 ? 7.402 -1.247 8.064 1.00 56.22 110 PHE A CA 1
ATOM 892 C C . PHE A 1 110 ? 7.939 -1.411 6.650 1.00 56.22 110 PHE A C 1
ATOM 894 O O . PHE A 1 110 ? 7.189 -1.784 5.742 1.00 56.22 110 PHE A O 1
ATOM 901 N N . GLU A 1 111 ? 9.223 -1.126 6.455 1.00 57.34 111 GLU A N 1
ATOM 902 C CA . GLU A 1 111 ? 9.892 -1.529 5.226 1.00 57.34 111 GLU A CA 1
ATOM 903 C C . GLU A 1 111 ? 9.954 -3.060 5.209 1.00 57.34 111 GLU A C 1
ATOM 905 O O . GLU A 1 111 ? 10.477 -3.673 6.146 1.00 57.34 111 GLU A O 1
ATOM 910 N N . PRO A 1 112 ? 9.341 -3.713 4.210 1.00 50.41 112 PRO A N 1
ATOM 911 C CA . PRO A 1 112 ? 9.358 -5.161 4.127 1.00 50.41 112 PRO A CA 1
ATOM 912 C C . PRO A 1 112 ? 10.788 -5.623 3.838 1.00 50.41 112 PRO A C 1
ATOM 914 O O . PRO A 1 112 ? 11.314 -5.413 2.748 1.00 50.41 112 PRO A O 1
ATOM 917 N N . TYR A 1 113 ? 11.415 -6.307 4.791 1.00 48.19 113 TYR A N 1
ATOM 918 C CA . TYR A 1 113 ? 12.608 -7.085 4.484 1.00 48.19 113 TYR A CA 1
ATOM 919 C C . TYR A 1 113 ? 12.171 -8.358 3.749 1.00 48.19 113 TYR A C 1
ATOM 921 O O . TYR A 1 113 ? 11.716 -9.327 4.359 1.00 48.19 113 TYR A O 1
ATOM 929 N N . ILE A 1 114 ? 12.224 -8.322 2.417 1.00 50.00 114 ILE A N 1
ATOM 930 C CA . ILE A 1 114 ? 11.957 -9.481 1.562 1.00 50.00 114 ILE A CA 1
ATOM 931 C C . ILE A 1 114 ? 13.296 -10.177 1.329 1.00 50.00 114 ILE A C 1
ATOM 933 O O . ILE A 1 114 ? 14.096 -9.728 0.507 1.00 50.00 114 ILE A O 1
ATOM 937 N N . LYS A 1 115 ? 13.557 -11.268 2.060 1.00 45.94 115 LYS A N 1
ATOM 938 C CA . LYS A 1 115 ? 14.648 -12.176 1.692 1.00 45.94 115 LYS A CA 1
ATOM 939 C C . LYS A 1 115 ? 14.320 -12.775 0.325 1.00 45.94 115 LYS A C 1
ATOM 941 O O . LYS A 1 115 ? 13.212 -13.259 0.116 1.00 45.94 115 LYS A O 1
ATOM 946 N N . LEU A 1 116 ? 15.278 -12.725 -0.598 1.00 48.00 116 LEU A N 1
ATOM 947 C CA . LEU A 1 116 ? 15.139 -13.293 -1.945 1.00 48.00 116 LEU A CA 1
ATOM 948 C C . LEU A 1 116 ? 15.134 -14.836 -1.942 1.00 48.00 116 LEU A C 1
ATOM 950 O O . LEU A 1 116 ? 14.840 -15.435 -2.971 1.00 48.00 116 LEU A O 1
ATOM 954 N N . THR A 1 117 ? 15.410 -15.460 -0.794 1.00 40.75 117 THR A N 1
ATOM 955 C CA . THR A 1 117 ? 15.392 -16.908 -0.562 1.00 40.75 117 THR A CA 1
ATOM 956 C C . THR A 1 117 ? 14.995 -17.216 0.885 1.00 40.75 117 THR A C 1
ATOM 958 O O . THR A 1 117 ? 15.411 -16.521 1.818 1.00 40.75 117 THR A O 1
ATOM 961 N N . GLU A 1 118 ? 14.178 -18.255 1.067 1.00 36.72 118 GLU A N 1
ATOM 962 C CA . GLU A 1 118 ? 13.977 -18.907 2.365 1.00 36.72 118 GLU A CA 1
ATOM 963 C C . GLU A 1 118 ? 15.277 -19.635 2.748 1.00 36.72 118 GLU A C 1
ATOM 965 O O . GLU A 1 118 ? 15.946 -20.201 1.882 1.00 36.72 118 GLU A O 1
ATOM 970 N N . ALA A 1 119 ? 15.668 -19.534 4.018 1.00 38.22 119 ALA A N 1
ATOM 971 C CA . ALA A 1 119 ? 16.782 -20.277 4.603 1.00 38.22 119 ALA A CA 1
ATOM 972 C C . ALA A 1 119 ? 16.215 -21.375 5.498 1.00 38.22 119 ALA A C 1
ATOM 974 O O . ALA A 1 119 ? 15.177 -21.083 6.140 1.00 38.22 119 ALA A O 1
#

Foldseek 3Di:
DDKDKADWDWDFPDDDDDPPDDGDIDIDIDIDDCVVVCPDPVNVVVCVVVVNFKDKAWDKDWDWDDDPDIDTDDDIDTDMKIWGFDADAPVVVCPPPVPDGDGDGDTDIDDDPDDPDDD

pLDDT: mean 75.3, std 14.45, range [36.72, 91.19]

Secondary structure (DSSP, 8-state):
--EEEEEEEEEES-S---TTPPP-EEEEEEEEETTTTTSSHHHHHHHHHTT--EEEEEEEEEEE--SSS--EEEEEEEEEEEEEEE----TTTSSS-TT------EEEEEP----SS--

Radius of gyration: 20.67 Å; chains: 1; bounding box: 47×36×64 Å